Protein AF-A0A969I0K9-F1 (afdb_monomer)

Mean predicted aligned error: 4.38 Å

Solvent-accessible surface area (backbone atoms only — not comparable to full-atom values): 8247 Å² total; per-residue (Å²): 89,75,32,57,31,72,45,76,32,65,67,12,50,50,50,47,51,50,38,39,35,31,60,44,73,71,53,45,66,48,73,14,14,49,47,47,41,52,75,68,71,50,92,84,77,90,69,80,79,77,89,74,78,85,74,89,80,71,79,46,74,46,77,86,78,60,80,55,71,68,57,47,74,70,37,21,67,36,96,93,42,84,37,76,39,50,53,52,68,47,35,45,69,32,78,47,56,95,80,55,98,66,63,33,68,67,72,57,49,38,70,52,33,56,71,77,51,34,47,101,71,33,27,68,54,54,70,78,59,52,56,66,52,64,80,72,89

Sequence (137 aa):
MVAYDADTGVYAARLWWLLRWVGHPRVAVLDGGLRAWCAQGLPVTAQAPATRKPSDFRAAPDDTLWLDTQTVATRASAPDYCLLDARAAERFSGAVEPIDPIAGHVPGARNLPFATSLDSNARFLKPAQLHAHDDYA

Foldseek 3Di:
DEFFDDALCPVSVVVQLVCVQQPNPPYYYDFLGPLVCVVVVHDDDPDDDDDDDDDPDGGDGDPVSDDDPVRCLPPLQPPVDEAEDQDDPCQQCQVDDPDDPDGHHRPNYDYDHVCCQADPSSGGDDPVSVVVVVVPD

Structure (mmCIF, N/CA/C/O backbone):
data_AF-A0A969I0K9-F1
#
_entry.id   AF-A0A969I0K9-F1
#
loop_
_atom_site.group_PDB
_atom_site.id
_atom_site.type_symbol
_atom_site.label_atom_id
_atom_site.label_alt_id
_atom_site.label_comp_id
_atom_site.label_asym_id
_atom_site.label_entity_id
_atom_site.label_seq_id
_atom_site.pdbx_PDB_ins_code
_atom_site.Cartn_x
_atom_site.Cartn_y
_atom_site.Cartn_z
_atom_site.occupancy
_atom_site.B_iso_or_equiv
_atom_site.auth_seq_id
_atom_site.auth_comp_id
_atom_site.auth_asym_id
_atom_site.auth_atom_id
_atom_site.pdbx_PDB_model_num
ATOM 1 N N . MET A 1 1 ? -7.974 -5.746 12.970 1.00 93.25 1 MET A N 1
ATOM 2 C CA . MET A 1 1 ? -7.613 -4.310 12.936 1.00 93.25 1 MET A CA 1
ATOM 3 C C . MET A 1 1 ? -8.189 -3.663 11.683 1.00 93.25 1 MET A C 1
ATOM 5 O O . MET A 1 1 ? -8.373 -4.366 10.699 1.00 93.25 1 MET A O 1
ATOM 9 N N . VAL A 1 2 ? -8.463 -2.358 11.711 1.00 97.38 2 VAL A N 1
ATOM 10 C CA . VAL A 1 2 ? -8.805 -1.573 10.512 1.00 97.38 2 VAL A CA 1
ATOM 11 C C . VAL A 1 2 ? -7.816 -0.413 10.429 1.00 97.38 2 VAL A C 1
ATOM 13 O O . VAL A 1 2 ? -7.702 0.348 11.387 1.00 97.38 2 VAL A O 1
ATOM 16 N N . ALA A 1 3 ? -7.064 -0.333 9.335 1.00 97.81 3 ALA A N 1
ATOM 17 C CA . ALA A 1 3 ? -6.111 0.736 9.060 1.00 97.81 3 ALA A CA 1
ATOM 18 C C . ALA A 1 3 ? -6.763 1.799 8.169 1.00 97.81 3 ALA A C 1
ATOM 20 O O . ALA A 1 3 ? -7.532 1.470 7.269 1.00 97.81 3 ALA A O 1
ATOM 21 N N . TYR A 1 4 ? -6.449 3.067 8.407 1.00 97.56 4 TYR A N 1
ATOM 22 C CA . TYR A 1 4 ? -6.869 4.178 7.561 1.00 97.56 4 TYR A CA 1
ATOM 23 C C . TYR A 1 4 ? -5.811 5.279 7.607 1.00 97.56 4 TYR A C 1
ATOM 25 O O . TYR A 1 4 ? -5.038 5.362 8.563 1.00 97.56 4 TYR A O 1
ATOM 33 N N . ASP A 1 5 ? -5.793 6.120 6.580 1.00 96.31 5 ASP A N 1
ATOM 34 C CA . ASP A 1 5 ? -5.068 7.384 6.573 1.00 96.31 5 ASP A CA 1
ATOM 35 C C . ASP A 1 5 ? -5.999 8.513 6.109 1.00 96.31 5 ASP A C 1
ATOM 37 O O . ASP A 1 5 ? -7.216 8.329 5.994 1.00 96.31 5 ASP A O 1
ATOM 41 N N . ALA A 1 6 ? -5.448 9.714 5.955 1.00 92.94 6 ALA A N 1
ATOM 42 C CA . ALA A 1 6 ? -6.231 10.901 5.653 1.00 92.94 6 ALA A CA 1
ATOM 43 C C . ALA A 1 6 ? -6.641 11.024 4.176 1.00 92.94 6 ALA A C 1
ATOM 45 O O . ALA A 1 6 ? -7.487 11.867 3.884 1.00 92.94 6 ALA A O 1
ATOM 46 N N . ASP A 1 7 ? -6.063 10.232 3.266 1.00 86.31 7 ASP A N 1
ATOM 47 C CA . ASP A 1 7 ? -6.155 10.505 1.831 1.00 86.31 7 ASP A CA 1
ATOM 48 C C . ASP A 1 7 ? -6.204 9.227 0.973 1.00 86.31 7 ASP A C 1
ATOM 50 O O . ASP A 1 7 ? -7.232 8.553 0.938 1.00 86.31 7 ASP A O 1
ATOM 54 N N . THR A 1 8 ? -5.119 8.891 0.270 1.00 86.75 8 THR A N 1
ATOM 55 C CA . THR A 1 8 ? -5.082 7.858 -0.780 1.00 86.75 8 THR A CA 1
ATOM 56 C C . THR A 1 8 ? -5.005 6.419 -0.273 1.00 86.75 8 THR A C 1
ATOM 58 O O . THR A 1 8 ? -5.024 5.488 -1.075 1.00 86.75 8 THR A O 1
ATOM 61 N N . GLY A 1 9 ? -4.877 6.197 1.036 1.00 93.06 9 GLY A N 1
ATOM 62 C CA . GLY A 1 9 ? -4.744 4.856 1.598 1.00 93.06 9 GLY A CA 1
ATOM 63 C C . GLY A 1 9 ? -3.338 4.255 1.493 1.00 93.06 9 GLY A C 1
ATOM 64 O O . GLY A 1 9 ? -3.151 3.116 1.918 1.00 93.06 9 GLY A O 1
ATOM 65 N N . VAL A 1 10 ? -2.336 4.969 0.961 1.00 93.56 10 VAL A N 1
ATOM 66 C CA . VAL A 1 10 ? -0.965 4.445 0.777 1.00 93.56 10 VAL A CA 1
ATOM 67 C C . VAL A 1 10 ? -0.325 4.040 2.107 1.00 93.56 10 VAL A C 1
ATOM 69 O O . VAL A 1 10 ? 0.269 2.963 2.220 1.00 93.56 10 VAL A O 1
ATOM 72 N N . TYR A 1 11 ? -0.475 4.859 3.149 1.00 96.06 11 TYR A N 1
ATOM 73 C CA . TYR A 1 11 ? 0.085 4.544 4.464 1.00 96.06 11 TYR A CA 1
ATOM 74 C C . TYR A 1 11 ? -0.740 3.468 5.169 1.00 96.06 11 TYR A C 1
ATOM 76 O O . TYR A 1 11 ? -0.178 2.579 5.817 1.00 96.06 11 TYR A O 1
ATOM 84 N N . ALA A 1 12 ? -2.063 3.497 4.998 1.00 97.50 12 ALA A N 1
ATOM 85 C CA . ALA A 1 12 ? -2.947 2.459 5.515 1.00 97.50 12 ALA A CA 1
ATOM 86 C C . ALA A 1 12 ? -2.638 1.082 4.901 1.00 97.50 12 ALA A C 1
ATOM 88 O O . ALA A 1 12 ? -2.555 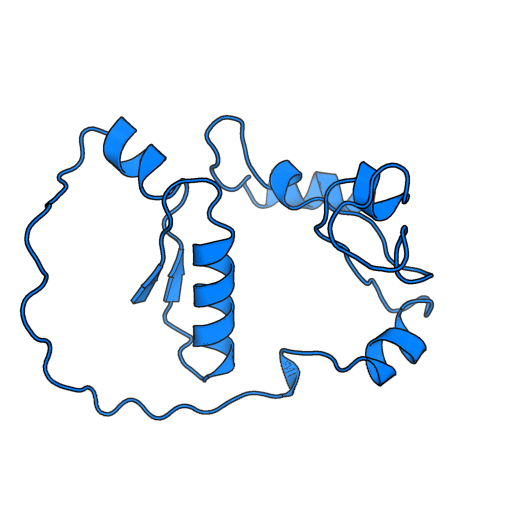0.089 5.628 1.00 97.50 12 ALA A O 1
ATOM 89 N N . ALA A 1 13 ? -2.397 1.025 3.589 1.00 96.88 13 ALA A N 1
ATOM 90 C CA . ALA A 1 13 ? -2.001 -0.177 2.864 1.00 96.88 13 ALA A CA 1
ATOM 91 C C . ALA A 1 13 ? -0.623 -0.681 3.316 1.00 96.88 13 ALA A C 1
ATOM 93 O O . ALA A 1 13 ? -0.447 -1.88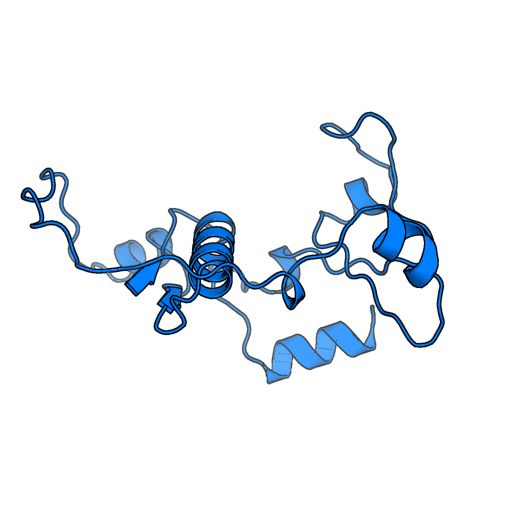3 3.531 1.00 96.88 13 ALA A O 1
ATOM 94 N N . ARG A 1 14 ? 0.342 0.220 3.554 1.00 97.50 14 ARG A N 1
ATOM 95 C CA . ARG A 1 14 ? 1.649 -0.159 4.113 1.00 97.50 14 ARG A CA 1
ATOM 96 C C . ARG A 1 14 ? 1.516 -0.773 5.506 1.00 97.50 14 ARG A C 1
ATOM 98 O O . ARG A 1 14 ? 2.136 -1.802 5.766 1.00 97.50 14 ARG A O 1
ATOM 105 N N . LEU A 1 15 ? 0.699 -0.190 6.387 1.00 98.06 15 LEU A N 1
ATOM 106 C CA . LEU A 1 15 ? 0.427 -0.757 7.712 1.00 98.06 15 LEU A CA 1
ATOM 107 C C . LEU A 1 15 ? -0.297 -2.108 7.615 1.00 98.06 15 LEU A C 1
ATOM 109 O O . LEU A 1 15 ? 0.049 -3.039 8.340 1.00 98.06 15 LEU A O 1
ATOM 113 N N . TRP A 1 16 ? -1.269 -2.234 6.711 1.00 98.19 16 TRP A N 1
ATOM 114 C CA . TRP A 1 16 ? -1.950 -3.497 6.426 1.00 98.19 16 TRP A CA 1
ATOM 115 C C . TRP A 1 16 ? -0.958 -4.588 6.003 1.00 98.19 16 TRP A C 1
ATOM 117 O O . TRP A 1 16 ? -0.990 -5.683 6.566 1.00 98.19 16 TRP A O 1
ATOM 127 N N . TRP A 1 17 ? -0.027 -4.280 5.094 1.00 98.19 17 TRP A N 1
ATOM 128 C CA . TRP A 1 17 ? 1.017 -5.218 4.678 1.00 98.19 17 TRP A CA 1
ATOM 129 C C . TRP A 1 17 ? 1.955 -5.565 5.840 1.00 98.19 17 TRP A C 1
ATOM 131 O O . TRP A 1 17 ? 2.199 -6.742 6.080 1.00 98.19 17 TRP A O 1
ATOM 141 N N . LEU A 1 18 ? 2.413 -4.571 6.615 1.00 98.25 18 LEU A N 1
ATOM 142 C CA . LEU A 1 18 ? 3.307 -4.787 7.762 1.00 98.25 18 LEU A CA 1
ATOM 143 C C . LEU A 1 18 ? 2.674 -5.699 8.813 1.00 98.25 18 LEU A C 1
ATOM 145 O O . LEU A 1 18 ? 3.338 -6.596 9.319 1.00 98.25 18 LEU A O 1
ATOM 149 N N . LEU A 1 19 ? 1.390 -5.499 9.120 1.00 97.88 19 LEU A N 1
ATOM 150 C CA . LEU A 1 19 ? 0.648 -6.339 10.059 1.00 97.88 19 LEU A CA 1
ATOM 151 C C . LEU A 1 19 ? 0.563 -7.784 9.570 1.00 97.88 19 LEU A C 1
ATOM 153 O O . LEU A 1 19 ? 0.784 -8.699 10.357 1.00 97.88 19 LEU A O 1
ATOM 157 N N . ARG A 1 20 ? 0.300 -7.999 8.277 1.00 98.00 20 ARG A N 1
ATOM 158 C CA . ARG A 1 20 ? 0.323 -9.343 7.686 1.00 98.00 20 ARG A CA 1
ATOM 159 C C . ARG A 1 20 ? 1.719 -9.958 7.742 1.00 98.00 20 ARG A C 1
ATOM 161 O O . ARG A 1 20 ? 1.826 -11.114 8.134 1.00 98.00 20 ARG A O 1
ATOM 168 N N . TRP A 1 21 ? 2.750 -9.174 7.427 1.00 98.38 21 TRP A N 1
ATOM 169 C CA . TRP A 1 21 ? 4.148 -9.594 7.489 1.00 98.38 21 TRP A CA 1
ATOM 170 C C . TRP A 1 21 ? 4.549 -10.090 8.875 1.00 98.38 21 TRP A C 1
ATOM 172 O O . TRP A 1 21 ? 5.174 -11.135 8.973 1.00 98.38 21 TRP A O 1
ATOM 182 N N . VAL A 1 22 ? 4.123 -9.413 9.945 1.00 97.88 22 VAL A N 1
ATOM 183 C CA . VAL A 1 22 ? 4.409 -9.836 11.328 1.00 97.88 22 VAL A CA 1
ATOM 184 C C . VAL A 1 22 ? 3.415 -10.864 11.892 1.00 97.88 22 VAL A C 1
ATOM 186 O O . VAL A 1 22 ? 3.364 -11.053 13.109 1.00 97.88 22 VAL A O 1
ATOM 189 N N . GLY A 1 23 ? 2.603 -11.515 11.054 1.00 97.25 23 GLY A N 1
ATOM 190 C CA . GLY A 1 23 ? 1.707 -12.600 11.475 1.00 97.25 23 GLY A CA 1
ATOM 191 C C . GLY A 1 23 ? 0.333 -12.162 12.005 1.00 97.25 23 GLY A C 1
ATOM 192 O O . GLY A 1 23 ? -0.323 -12.913 12.725 1.00 97.25 23 GLY A O 1
ATOM 193 N N . HIS A 1 24 ? -0.147 -10.963 11.659 1.00 97.19 24 HIS A N 1
ATOM 194 C CA . HIS A 1 24 ? -1.485 -10.463 12.006 1.00 97.19 24 HIS A CA 1
ATOM 195 C C . HIS A 1 24 ? -2.415 -10.392 10.773 1.00 97.19 24 HIS A C 1
ATOM 197 O O . HIS A 1 24 ? -2.670 -9.308 10.244 1.00 97.19 24 HIS A O 1
ATOM 203 N N . PRO A 1 25 ? -2.989 -11.518 10.303 1.00 95.81 25 PRO A N 1
ATOM 204 C CA . PRO A 1 25 ? -3.741 -11.556 9.044 1.00 95.81 25 PRO A CA 1
ATOM 205 C C . PRO A 1 25 ? -5.126 -10.895 9.116 1.00 95.81 25 PRO A C 1
ATOM 207 O O . PRO A 1 25 ? -5.689 -10.528 8.087 1.00 95.81 25 PRO A O 1
ATOM 210 N N . ARG A 1 26 ? -5.701 -10.725 10.317 1.00 97.00 26 ARG A N 1
ATOM 211 C CA . ARG A 1 26 ? -7.040 -10.137 10.511 1.00 97.00 26 ARG A CA 1
ATOM 212 C C . ARG A 1 26 ? -6.994 -8.611 10.488 1.00 97.00 26 ARG A C 1
ATOM 214 O O . ARG A 1 26 ? -7.273 -7.944 11.490 1.00 97.00 26 ARG A O 1
ATOM 221 N N . VAL A 1 27 ? -6.645 -8.058 9.335 1.00 97.88 27 VAL A N 1
ATOM 222 C CA . VAL A 1 27 ? -6.550 -6.618 9.099 1.00 97.88 27 VAL A CA 1
ATOM 223 C C . VAL A 1 27 ? -7.242 -6.225 7.795 1.00 97.88 27 VAL A C 1
ATOM 225 O O . VAL A 1 27 ? -7.137 -6.920 6.789 1.00 97.88 27 VAL A O 1
ATOM 228 N N . ALA A 1 28 ? -7.945 -5.096 7.824 1.00 97.94 28 ALA A N 1
ATOM 229 C CA . ALA A 1 28 ? -8.577 -4.47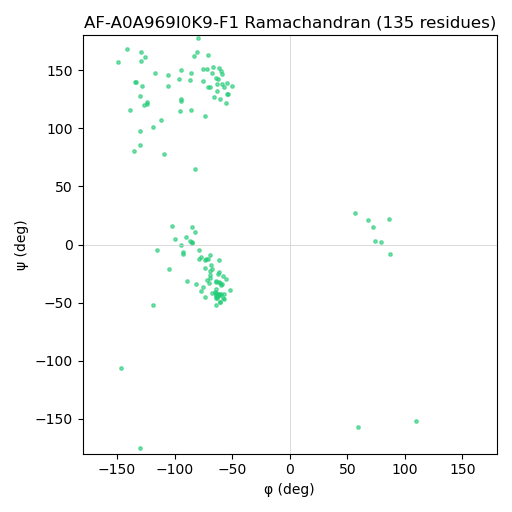3 6.665 1.00 97.94 28 ALA A CA 1
ATOM 230 C C . ALA A 1 28 ? -8.131 -3.010 6.531 1.00 97.94 28 ALA A C 1
ATOM 232 O O . ALA A 1 28 ? -7.651 -2.419 7.501 1.00 97.94 28 ALA A O 1
ATOM 233 N N . VAL A 1 29 ? -8.314 -2.434 5.344 1.00 97.75 29 VAL A N 1
ATOM 234 C CA . VAL A 1 29 ? -8.125 -1.003 5.076 1.00 97.75 29 VAL A CA 1
ATOM 235 C C . VAL A 1 29 ? -9.498 -0.350 4.923 1.00 97.75 29 VAL A C 1
ATOM 237 O O . VAL A 1 29 ? -10.383 -0.923 4.290 1.00 97.75 29 VAL A O 1
ATOM 240 N N . LEU A 1 30 ? -9.688 0.825 5.523 1.00 97.25 30 LEU A N 1
ATOM 241 C CA . LEU A 1 30 ? -10.877 1.644 5.308 1.00 97.25 30 LEU A CA 1
ATOM 242 C C . LEU A 1 30 ? -10.808 2.285 3.917 1.00 97.25 30 LEU A C 1
ATOM 244 O O . LEU A 1 30 ? -9.991 3.175 3.684 1.00 97.25 30 LEU A O 1
ATOM 248 N N . ASP A 1 31 ? -11.674 1.836 3.016 1.00 96.00 31 ASP A N 1
ATOM 249 C CA . ASP A 1 31 ? -11.759 2.343 1.646 1.00 96.00 31 ASP A CA 1
ATOM 250 C C . ASP A 1 31 ? -12.096 3.848 1.604 1.00 96.00 31 ASP A C 1
ATOM 252 O O . ASP A 1 31 ? -13.076 4.297 2.205 1.00 96.00 31 ASP A O 1
ATOM 256 N N . GLY A 1 32 ? -11.253 4.631 0.921 1.00 94.94 32 GLY A N 1
ATOM 257 C CA . GLY A 1 32 ? -11.326 6.097 0.859 1.00 94.94 32 GLY A CA 1
ATOM 258 C C . GLY A 1 32 ? -10.881 6.848 2.126 1.00 94.94 32 GLY A C 1
ATOM 259 O O . GLY A 1 32 ? -10.998 8.077 2.184 1.00 94.94 32 GLY A O 1
ATOM 260 N N . GLY A 1 33 ? -10.402 6.133 3.150 1.00 95.81 33 GLY A N 1
ATOM 261 C CA . GLY A 1 33 ? -9.795 6.714 4.347 1.00 95.81 33 GLY A CA 1
ATOM 262 C C . GLY A 1 33 ? -10.702 7.658 5.149 1.00 95.81 33 GLY A C 1
ATOM 263 O O . GLY A 1 33 ? -11.935 7.611 5.090 1.00 95.81 33 GLY A O 1
ATOM 264 N N . LEU A 1 34 ? -10.073 8.541 5.932 1.00 96.25 34 LEU A N 1
ATOM 265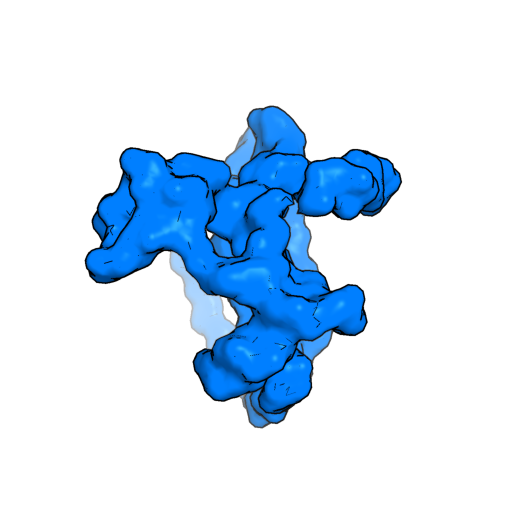 C CA . LEU A 1 34 ? -10.776 9.535 6.750 1.00 96.25 34 LEU A CA 1
ATOM 266 C C . LEU A 1 34 ? -11.556 10.536 5.887 1.00 96.25 34 LEU A C 1
ATOM 268 O O . LEU A 1 34 ? -12.625 10.990 6.290 1.00 96.25 34 LEU A O 1
ATOM 272 N N . ARG A 1 35 ? -11.061 10.859 4.685 1.00 94.25 35 ARG A N 1
ATOM 273 C CA . ARG A 1 35 ? -11.737 11.777 3.763 1.00 94.25 35 ARG A CA 1
ATOM 274 C C . ARG A 1 35 ? -13.119 11.259 3.370 1.00 94.25 35 ARG A C 1
ATOM 276 O O . ARG A 1 35 ? -14.102 11.989 3.503 1.00 94.25 35 ARG A O 1
ATOM 283 N N . ALA A 1 36 ? -13.219 9.998 2.948 1.00 95.00 36 ALA A N 1
ATOM 284 C CA . ALA A 1 36 ? -14.497 9.383 2.594 1.00 95.00 36 ALA A CA 1
ATOM 285 C C . ALA A 1 36 ? -15.410 9.153 3.810 1.00 95.00 36 ALA A C 1
ATOM 287 O O . ALA A 1 36 ? -16.634 9.174 3.665 1.00 95.00 36 ALA A O 1
ATOM 288 N N . TRP A 1 37 ? -14.834 8.945 4.998 1.00 96.12 37 TRP A N 1
ATOM 289 C CA . TRP A 1 37 ? -15.575 8.861 6.259 1.00 96.12 37 TRP A CA 1
ATOM 290 C C . TRP A 1 37 ? -16.262 10.191 6.594 1.00 96.12 37 TRP A C 1
ATOM 292 O O . TRP A 1 37 ? -17.477 10.240 6.785 1.00 96.12 37 TRP A O 1
ATOM 302 N N . CYS A 1 38 ? -15.502 11.289 6.577 1.00 95.50 38 CYS A N 1
ATOM 303 C CA . CYS A 1 38 ? -16.014 12.634 6.832 1.00 95.50 38 CYS A CA 1
ATOM 304 C C . CYS A 1 38 ? -17.024 13.084 5.768 1.00 95.50 38 CYS A C 1
ATOM 306 O O . CYS A 1 38 ? -18.034 13.691 6.112 1.00 95.50 38 CYS A O 1
ATOM 308 N N . ALA A 1 39 ? -16.802 12.751 4.491 1.00 94.69 39 ALA A N 1
ATOM 309 C CA . ALA A 1 39 ? -17.732 13.075 3.404 1.00 94.69 39 ALA A CA 1
ATOM 310 C C . ALA A 1 39 ? -19.120 12.425 3.574 1.00 94.69 39 ALA A C 1
ATOM 312 O O . ALA A 1 39 ? -20.107 12.933 3.052 1.00 94.69 39 ALA A O 1
ATOM 313 N N . GLN A 1 40 ? -19.206 11.324 4.325 1.00 96.25 40 GLN A N 1
ATOM 314 C CA . GLN A 1 40 ? -20.466 10.666 4.683 1.00 96.25 40 GLN A CA 1
ATOM 315 C C . GLN A 1 40 ? -21.112 11.244 5.955 1.00 96.25 40 GLN A C 1
ATOM 317 O O . GLN A 1 40 ? -22.133 10.731 6.405 1.00 96.25 40 GLN A O 1
ATOM 322 N N . GLY A 1 41 ? -20.528 12.283 6.563 1.00 97.62 41 GLY A N 1
ATOM 323 C CA . GLY A 1 41 ? -21.022 12.869 7.812 1.00 97.62 41 GLY A CA 1
ATOM 324 C C . GLY A 1 41 ? -20.871 11.944 9.023 1.00 97.62 41 GLY A C 1
ATOM 325 O O . GLY A 1 41 ? -21.594 12.099 10.007 1.00 97.62 41 GLY A O 1
ATOM 326 N N . LEU A 1 42 ? -19.966 10.961 8.954 1.00 97.94 42 LEU A N 1
ATOM 327 C CA . LEU A 1 42 ? -19.766 10.006 10.038 1.00 97.94 42 LEU A CA 1
ATOM 328 C C . LEU A 1 42 ? -18.998 10.642 11.213 1.00 97.94 42 LEU A C 1
ATOM 330 O O . LEU A 1 42 ? -18.171 11.534 11.003 1.00 97.94 42 LEU A O 1
ATOM 334 N N . PRO A 1 43 ? -19.227 10.181 12.458 1.00 97.88 43 PRO A N 1
ATOM 335 C CA . PRO A 1 43 ? -18.639 10.803 13.640 1.00 97.88 43 PRO A CA 1
ATOM 336 C C . PRO A 1 43 ? -17.109 10.749 13.656 1.00 97.88 43 PRO A C 1
ATOM 338 O O . PRO A 1 43 ? -16.506 9.732 13.309 1.00 97.88 43 PRO A O 1
ATOM 341 N N . VAL A 1 44 ? -16.489 11.819 14.150 1.00 97.31 44 VAL A N 1
ATOM 342 C CA . VAL A 1 44 ? -15.052 11.905 14.443 1.00 97.31 44 VAL A CA 1
ATOM 343 C C . VAL A 1 44 ? -14.847 12.422 15.863 1.00 97.31 44 VAL A C 1
ATOM 345 O O . VAL A 1 44 ? -15.728 13.065 16.432 1.00 97.31 44 VAL A O 1
ATOM 348 N N . THR A 1 45 ? -13.685 12.148 16.451 1.00 96.69 45 THR A N 1
ATOM 349 C CA . THR A 1 45 ? -13.326 12.659 17.777 1.00 96.69 45 THR A CA 1
ATOM 350 C C . THR A 1 45 ? -11.903 13.198 17.780 1.00 96.69 45 THR A C 1
ATOM 352 O O . THR A 1 45 ? -11.009 12.609 17.177 1.00 96.69 45 THR A O 1
ATOM 355 N N . ALA A 1 46 ? -11.704 14.320 18.473 1.00 95.94 46 ALA A N 1
ATOM 356 C CA . ALA A 1 46 ? -10.387 14.867 18.796 1.00 95.94 46 ALA A CA 1
ATOM 357 C C . ALA A 1 46 ? -9.899 14.418 20.187 1.00 95.94 46 ALA A C 1
ATOM 359 O O . ALA A 1 46 ? -8.821 14.812 20.629 1.00 95.94 46 ALA A O 1
ATOM 360 N N . GLN A 1 47 ? -10.698 13.622 20.906 1.00 96.88 47 GLN A N 1
ATOM 361 C CA . GLN A 1 47 ? -10.320 13.109 22.217 1.00 96.88 47 GLN A CA 1
ATOM 362 C C . GLN A 1 47 ? -9.214 12.066 22.069 1.00 96.88 47 GLN A C 1
ATOM 364 O O . GLN A 1 47 ? -9.292 11.170 21.225 1.00 96.88 47 GLN A O 1
ATOM 369 N N . ALA A 1 48 ? -8.201 12.158 22.930 1.00 94.44 48 ALA A N 1
ATOM 370 C CA . ALA A 1 48 ? -7.167 11.140 23.007 1.00 94.44 48 ALA A CA 1
ATOM 371 C C . ALA A 1 48 ? -7.796 9.771 23.336 1.00 94.44 48 ALA A C 1
ATOM 373 O O . ALA A 1 48 ? -8.691 9.694 24.187 1.00 94.44 48 ALA A O 1
ATOM 374 N N . PRO A 1 49 ? -7.349 8.681 22.689 1.00 92.56 49 PRO A N 1
ATOM 375 C CA . PRO A 1 49 ? -7.853 7.354 23.001 1.00 92.56 49 PRO A CA 1
ATOM 376 C C . PRO A 1 49 ? -7.486 6.973 24.438 1.00 92.56 49 PRO A C 1
ATOM 378 O O . PRO A 1 49 ? -6.385 7.257 24.909 1.00 92.56 49 PRO A O 1
ATOM 381 N N . ALA A 1 50 ? -8.395 6.276 25.120 1.00 93.06 50 ALA A N 1
ATOM 382 C CA . ALA A 1 50 ? -8.096 5.695 26.422 1.00 93.06 50 ALA A CA 1
ATOM 383 C C . ALA A 1 50 ? -6.919 4.710 26.324 1.00 93.06 50 ALA A C 1
ATOM 385 O O . ALA A 1 50 ? -6.772 3.990 25.328 1.00 93.06 50 ALA A O 1
ATOM 386 N N . THR A 1 51 ? -6.111 4.641 27.384 1.00 94.06 51 THR A N 1
ATOM 387 C CA . THR A 1 51 ? -5.015 3.675 27.497 1.00 94.06 51 THR A CA 1
ATOM 388 C C . THR A 1 51 ? -5.549 2.258 27.303 1.00 94.06 51 THR A C 1
ATOM 390 O O . THR A 1 51 ? -6.431 1.801 28.032 1.00 94.06 51 THR A O 1
ATOM 393 N N . ARG A 1 52 ? -5.011 1.543 26.312 1.00 92.38 52 ARG A N 1
ATOM 394 C CA . ARG A 1 52 ? -5.372 0.146 26.054 1.00 92.38 52 ARG A CA 1
ATOM 395 C C . ARG A 1 52 ? -4.510 -0.773 26.909 1.00 92.38 52 ARG A C 1
ATOM 397 O O . ARG A 1 52 ? -3.314 -0.536 27.065 1.00 92.38 52 ARG A O 1
ATOM 404 N N . LYS A 1 53 ? -5.106 -1.850 27.427 1.00 94.50 53 LYS A N 1
ATOM 405 C CA . LYS A 1 53 ? -4.326 -2.935 28.033 1.00 94.50 53 LYS A CA 1
ATOM 406 C C . LYS A 1 53 ? -3.446 -3.576 26.951 1.00 94.50 53 LYS A C 1
ATOM 408 O O . LYS A 1 53 ? -3.944 -3.769 25.837 1.00 94.50 53 LYS A O 1
ATOM 413 N N . PRO A 1 54 ? -2.179 -3.907 27.250 1.00 93.81 54 PRO A N 1
ATOM 414 C CA . PRO A 1 54 ? -1.342 -4.657 26.325 1.00 93.81 54 PRO A CA 1
ATOM 415 C C . PRO A 1 54 ? -2.027 -5.957 25.897 1.00 93.81 54 PRO A C 1
ATOM 417 O O . PRO A 1 54 ? -2.639 -6.641 26.718 1.00 93.81 54 PRO A O 1
ATOM 420 N N . SER A 1 55 ? -1.924 -6.290 24.613 1.00 92.06 55 SER A N 1
ATOM 421 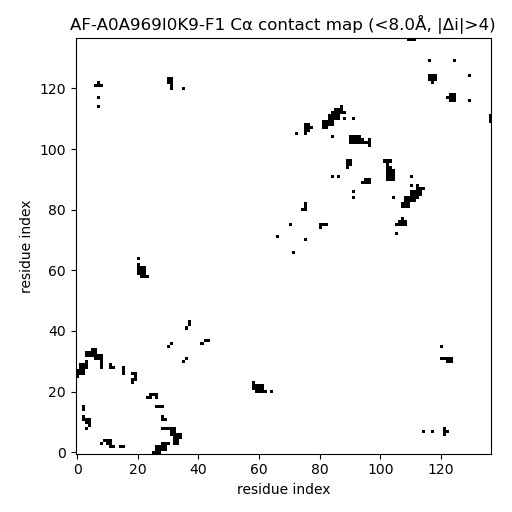C CA . SER A 1 55 ? -2.324 -7.602 24.102 1.00 92.06 55 SER A CA 1
ATOM 422 C C . SER A 1 55 ? -1.208 -8.626 24.300 1.00 92.06 55 SER A C 1
ATOM 424 O O . SER A 1 55 ? -0.037 -8.268 24.398 1.00 92.06 55 SER A O 1
ATOM 426 N N . ASP A 1 56 ? -1.551 -9.904 24.223 1.00 95.31 56 ASP A N 1
ATOM 427 C CA . ASP A 1 56 ? -0.620 -11.034 24.181 1.00 95.31 56 ASP A CA 1
ATOM 428 C C . ASP A 1 56 ? -0.041 -11.314 22.780 1.00 95.31 56 ASP A C 1
ATOM 430 O O . ASP A 1 56 ? 0.623 -12.329 22.583 1.00 95.31 56 ASP A O 1
ATOM 434 N N . PHE A 1 57 ? -0.239 -10.408 21.816 1.00 95.69 57 PHE A N 1
ATOM 435 C CA . PHE A 1 57 ? 0.293 -10.534 20.461 1.00 95.69 57 PHE A CA 1
ATOM 436 C C . PHE A 1 57 ? 1.798 -10.854 20.462 1.00 95.69 57 PHE A C 1
ATOM 438 O O . PHE A 1 57 ? 2.588 -10.275 21.217 1.00 95.69 57 PHE A O 1
ATOM 445 N N . ARG A 1 58 ? 2.191 -11.795 19.603 1.00 96.94 58 ARG A N 1
ATOM 446 C CA . ARG A 1 58 ? 3.581 -12.151 19.317 1.00 96.94 58 ARG A CA 1
ATOM 447 C C . ARG A 1 58 ? 3.788 -12.013 17.819 1.00 96.94 58 ARG A C 1
ATOM 449 O O . ARG A 1 58 ? 3.059 -12.629 17.048 1.00 96.94 58 ARG A O 1
ATOM 456 N N . ALA A 1 59 ? 4.749 -11.182 17.434 1.00 96.81 59 ALA A N 1
ATOM 457 C CA . ALA A 1 59 ? 5.116 -11.019 16.038 1.00 96.81 59 ALA A CA 1
ATOM 458 C C . ALA A 1 59 ? 5.790 -12.297 15.525 1.00 96.81 59 ALA A C 1
ATOM 460 O O . ALA A 1 59 ? 6.666 -12.846 16.194 1.00 96.81 59 ALA A O 1
ATOM 461 N N . ALA A 1 60 ? 5.397 -12.727 14.333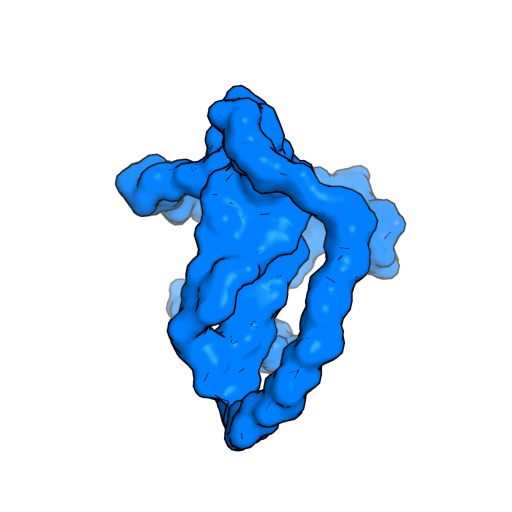 1.00 97.38 60 ALA A N 1
ATOM 462 C CA . ALA A 1 60 ? 6.026 -13.807 13.588 1.00 97.38 60 ALA A CA 1
ATOM 463 C C . ALA A 1 60 ? 6.288 -13.311 12.157 1.00 97.38 60 ALA A C 1
ATOM 465 O O . ALA A 1 60 ? 5.412 -13.462 11.306 1.00 97.38 60 ALA A O 1
ATOM 466 N N . PRO A 1 61 ? 7.427 -12.631 11.917 1.00 97.62 61 PRO A N 1
ATOM 467 C CA . PRO A 1 61 ? 7.811 -12.170 10.587 1.00 97.62 61 PRO A CA 1
ATOM 468 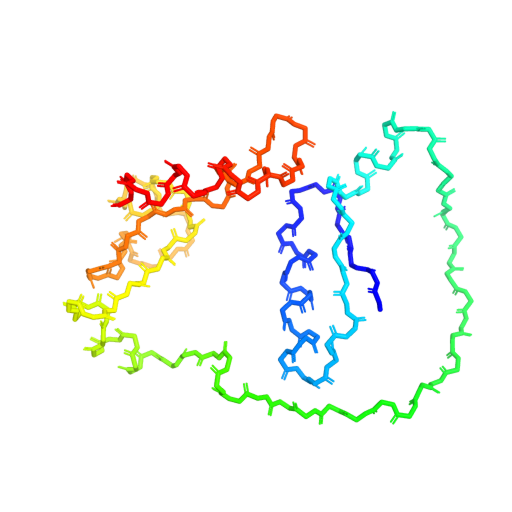C C . PRO A 1 61 ? 7.900 -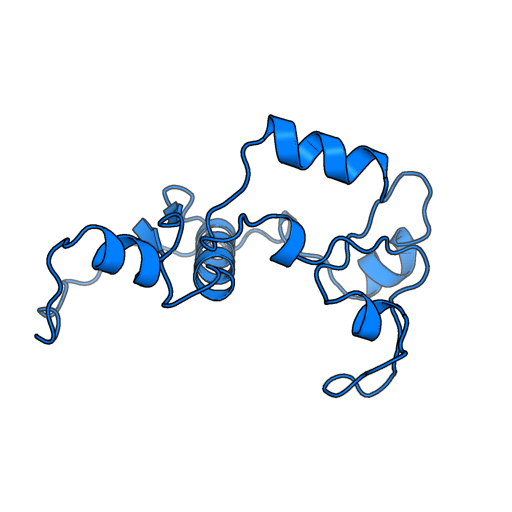13.323 9.584 1.00 97.62 61 PRO A C 1
ATOM 470 O O . PRO A 1 61 ? 8.467 -14.368 9.898 1.00 97.62 61 PRO A O 1
ATOM 473 N N . ASP A 1 62 ? 7.360 -13.111 8.388 1.00 97.62 62 ASP A N 1
ATOM 474 C CA . ASP A 1 62 ? 7.419 -14.058 7.274 1.00 97.62 62 ASP A CA 1
ATOM 475 C C . ASP A 1 62 ? 8.298 -13.500 6.144 1.00 97.62 62 ASP A C 1
ATOM 477 O O . ASP A 1 62 ? 7.914 -12.570 5.427 1.00 97.62 62 ASP A O 1
ATOM 481 N N . ASP A 1 63 ? 9.494 -14.072 5.988 1.00 96.44 63 ASP A N 1
ATOM 482 C CA . ASP A 1 63 ? 10.480 -13.636 4.995 1.00 96.44 63 ASP A CA 1
ATOM 483 C C . ASP A 1 63 ? 10.060 -13.929 3.548 1.00 96.44 63 ASP A C 1
ATOM 485 O O . ASP A 1 63 ? 10.670 -13.411 2.619 1.00 96.44 63 ASP A O 1
ATOM 489 N N . THR A 1 64 ? 8.977 -14.681 3.328 1.00 96.19 64 THR A N 1
ATOM 490 C CA . THR A 1 64 ? 8.434 -14.908 1.980 1.00 96.19 64 THR A CA 1
ATOM 491 C C . THR A 1 64 ? 7.642 -13.717 1.432 1.00 96.19 64 THR A C 1
ATOM 493 O O . THR A 1 64 ? 7.308 -13.690 0.248 1.00 96.19 64 THR A O 1
ATOM 496 N N . LEU A 1 65 ? 7.331 -12.719 2.270 1.00 96.38 65 LEU A N 1
ATOM 497 C CA . LEU A 1 65 ? 6.504 -11.568 1.891 1.00 96.38 65 LEU A CA 1
ATOM 498 C C . LEU A 1 65 ? 7.296 -10.357 1.390 1.00 96.38 65 LEU A C 1
ATOM 500 O O . LEU A 1 65 ? 6.680 -9.399 0.917 1.00 96.38 65 LEU A O 1
ATOM 504 N N . TRP A 1 66 ? 8.627 -10.374 1.484 1.00 95.69 66 TRP A N 1
ATOM 505 C CA . TRP A 1 66 ? 9.504 -9.315 0.985 1.00 95.69 66 TRP A CA 1
ATOM 506 C C . TRP A 1 66 ? 10.615 -9.899 0.107 1.00 95.69 66 TRP A C 1
ATOM 508 O O . TRP A 1 66 ? 10.825 -11.106 0.059 1.00 95.69 66 TRP A O 1
ATOM 518 N N . LEU A 1 67 ? 11.298 -9.030 -0.634 1.00 95.06 67 LEU A N 1
ATOM 519 C CA . LEU A 1 67 ? 12.375 -9.411 -1.541 1.00 95.06 67 LEU A CA 1
ATOM 520 C C . LEU A 1 67 ? 13.597 -8.562 -1.236 1.00 95.06 67 LEU A C 1
ATOM 522 O O . LEU A 1 67 ? 13.478 -7.345 -1.066 1.00 95.06 67 LEU A O 1
ATOM 526 N N . ASP A 1 68 ? 14.764 -9.192 -1.200 1.00 96.25 68 ASP A N 1
ATOM 527 C CA . ASP A 1 68 ? 16.024 -8.472 -1.110 1.00 96.25 68 ASP A CA 1
ATOM 528 C C . ASP A 1 68 ? 16.475 -7.933 -2.475 1.00 96.25 68 ASP A C 1
ATOM 530 O O . ASP A 1 68 ? 15.978 -8.302 -3.546 1.00 96.25 68 ASP A O 1
ATOM 534 N N . THR A 1 69 ? 17.451 -7.027 -2.431 1.00 95.69 69 THR A N 1
ATOM 535 C CA . THR A 1 69 ? 18.012 -6.396 -3.629 1.00 95.69 69 THR A CA 1
ATOM 536 C C . THR A 1 69 ? 18.611 -7.422 -4.588 1.00 95.69 69 THR A C 1
ATOM 538 O O . THR A 1 69 ? 18.507 -7.250 -5.799 1.00 95.69 69 THR A O 1
ATOM 541 N N . GLN A 1 70 ? 19.215 -8.498 -4.075 1.00 96.00 70 GLN A N 1
ATOM 542 C CA . GLN A 1 70 ? 19.842 -9.532 -4.901 1.00 96.00 70 GLN A CA 1
ATOM 543 C C . GLN A 1 70 ? 18.796 -10.321 -5.701 1.00 96.00 70 GLN A C 1
ATOM 545 O O . GLN A 1 70 ? 18.980 -10.579 -6.892 1.00 96.00 70 GLN A O 1
ATOM 550 N N . THR A 1 71 ? 17.674 -10.666 -5.073 1.00 94.88 71 THR A N 1
ATOM 551 C CA . THR A 1 71 ? 16.544 -11.339 -5.717 1.00 94.88 71 THR A CA 1
ATOM 552 C C . THR A 1 71 ? 15.950 -10.452 -6.801 1.00 94.88 71 THR A C 1
ATOM 554 O O . THR A 1 71 ? 15.745 -10.905 -7.926 1.00 94.88 71 THR A O 1
ATOM 557 N N . VAL A 1 72 ? 15.743 -9.165 -6.507 1.00 96.19 72 VAL A N 1
ATOM 558 C CA . VAL A 1 72 ? 15.271 -8.193 -7.502 1.00 96.19 72 VAL A CA 1
ATOM 559 C C . VAL A 1 72 ? 16.254 -8.081 -8.671 1.00 96.19 72 VAL A C 1
ATOM 561 O O . VAL A 1 72 ? 15.847 -8.225 -9.820 1.00 96.19 72 VAL A O 1
ATOM 564 N N . ALA A 1 73 ? 17.549 -7.904 -8.403 1.00 93.75 73 ALA A N 1
ATOM 565 C CA . ALA A 1 73 ? 18.574 -7.737 -9.435 1.00 93.75 73 ALA A CA 1
ATOM 566 C C . ALA A 1 73 ? 18.703 -8.951 -10.371 1.00 93.75 73 ALA A C 1
ATOM 568 O O . ALA A 1 73 ? 19.029 -8.796 -11.544 1.00 93.75 73 ALA A O 1
ATOM 569 N N . THR A 1 74 ? 18.452 -10.158 -9.860 1.00 94.00 74 THR A N 1
ATOM 570 C CA . THR A 1 74 ? 18.576 -11.404 -10.632 1.00 94.00 74 THR A CA 1
ATOM 571 C C . THR A 1 74 ? 17.298 -11.798 -11.361 1.00 94.00 74 THR A C 1
ATOM 573 O O . THR A 1 74 ? 17.381 -12.407 -12.426 1.00 94.00 74 THR A O 1
ATOM 576 N N . ARG A 1 75 ? 16.119 -11.467 -10.816 1.00 95.00 75 ARG A N 1
ATOM 577 C CA . ARG A 1 75 ? 14.833 -11.926 -11.361 1.00 95.00 75 ARG A CA 1
ATOM 578 C C . ARG A 1 75 ? 14.046 -10.868 -12.117 1.00 95.00 75 ARG A C 1
ATOM 580 O O . ARG A 1 75 ? 13.213 -11.254 -12.921 1.00 95.00 75 ARG A O 1
ATOM 587 N N . ALA A 1 76 ? 14.286 -9.570 -11.916 1.00 93.56 76 ALA A N 1
ATOM 588 C CA . ALA A 1 76 ? 13.430 -8.519 -12.482 1.00 93.56 76 ALA A CA 1
ATOM 589 C C . ALA A 1 76 ? 13.298 -8.556 -14.016 1.00 93.56 76 ALA A C 1
ATOM 591 O O . ALA A 1 76 ? 12.280 -8.125 -14.539 1.00 93.56 76 ALA A O 1
ATOM 592 N N . SER A 1 77 ? 14.300 -9.081 -14.729 1.00 92.88 77 SER A N 1
ATOM 593 C CA . SER A 1 77 ? 14.272 -9.245 -16.192 1.00 92.88 77 SER A CA 1
ATOM 594 C C . SER A 1 77 ? 13.932 -10.670 -16.658 1.00 92.88 77 SER A C 1
ATOM 596 O O . SER A 1 77 ? 14.011 -10.957 -17.852 1.00 92.88 77 SER A O 1
ATOM 598 N N . ALA A 1 78 ? 13.608 -11.587 -15.741 1.00 94.38 78 ALA A N 1
ATOM 599 C CA . ALA A 1 78 ? 13.253 -12.958 -16.085 1.00 94.38 78 ALA A CA 1
ATOM 600 C C . ALA A 1 78 ? 11.822 -13.022 -16.661 1.00 94.38 78 ALA A C 1
ATOM 602 O O . ALA A 1 78 ? 10.930 -12.343 -16.156 1.00 94.38 78 ALA A O 1
ATOM 603 N N . PRO A 1 79 ? 11.566 -13.842 -17.697 1.00 91.12 79 PRO A N 1
ATOM 604 C CA . PRO A 1 79 ? 10.271 -13.874 -18.385 1.00 91.12 79 PRO A CA 1
ATOM 605 C C . PRO A 1 79 ? 9.122 -14.424 -17.524 1.00 91.12 79 PRO A C 1
ATOM 607 O O . PRO A 1 79 ? 7.959 -14.168 -17.818 1.00 91.12 79 PRO A O 1
ATOM 610 N N . ASP A 1 80 ? 9.432 -15.185 -16.473 1.00 92.50 80 ASP A N 1
ATOM 611 C CA . ASP A 1 80 ? 8.479 -15.726 -15.498 1.00 92.50 80 ASP A CA 1
ATOM 612 C C . ASP A 1 80 ? 8.241 -14.782 -14.307 1.00 92.50 80 ASP A C 1
ATOM 614 O O . ASP A 1 80 ? 7.587 -15.160 -13.333 1.00 92.50 80 ASP A O 1
ATOM 618 N N . TYR A 1 81 ? 8.792 -13.568 -14.356 1.00 92.50 81 TYR A N 1
ATOM 619 C CA . TYR A 1 81 ? 8.808 -12.648 -13.234 1.00 92.50 81 TYR A CA 1
ATOM 620 C C . TYR A 1 81 ? 8.307 -11.262 -13.640 1.00 92.50 81 TYR A C 1
ATOM 622 O O . TYR A 1 81 ? 8.797 -10.654 -14.585 1.00 92.50 81 TYR A O 1
ATOM 630 N N . CYS A 1 82 ? 7.335 -10.736 -12.895 1.00 93.06 82 CYS A N 1
ATOM 631 C CA . CYS A 1 82 ? 6.766 -9.414 -13.140 1.00 93.06 82 CYS A CA 1
ATOM 632 C C . CYS A 1 82 ? 7.004 -8.520 -11.923 1.00 93.06 82 CYS A C 1
ATOM 634 O O . CYS A 1 82 ? 6.300 -8.622 -10.917 1.00 93.06 82 CYS A O 1
ATOM 636 N N . LEU A 1 83 ? 8.001 -7.637 -12.010 1.00 95.44 83 LEU A N 1
ATOM 637 C CA . LEU A 1 83 ? 8.224 -6.601 -11.007 1.00 95.44 83 LEU A CA 1
ATOM 638 C C . LEU A 1 83 ? 7.369 -5.377 -11.343 1.00 95.44 83 LEU A C 1
ATOM 640 O O . LEU A 1 83 ? 7.593 -4.735 -12.366 1.00 95.44 83 LEU A O 1
ATOM 644 N N . LEU A 1 84 ? 6.410 -5.051 -10.477 1.00 94.81 84 LEU A N 1
ATOM 645 C CA . LEU A 1 84 ? 5.577 -3.859 -10.621 1.00 94.81 84 LEU A CA 1
ATOM 646 C C . LEU A 1 84 ? 6.154 -2.697 -9.813 1.00 94.81 84 LEU A C 1
ATOM 648 O O . LEU A 1 84 ? 6.316 -2.787 -8.595 1.00 94.81 84 LEU A O 1
ATOM 652 N N . ASP A 1 85 ? 6.425 -1.591 -10.496 1.00 95.62 85 ASP A N 1
ATOM 653 C CA . ASP A 1 85 ? 6.791 -0.322 -9.884 1.00 95.62 85 ASP A CA 1
ATOM 654 C C . ASP A 1 85 ? 5.543 0.555 -9.725 1.00 95.62 85 ASP A C 1
ATOM 656 O O . ASP A 1 85 ? 4.937 0.981 -10.712 1.00 95.62 85 ASP A O 1
ATOM 660 N N . ALA A 1 86 ? 5.175 0.825 -8.471 1.00 95.44 86 ALA A N 1
ATOM 661 C CA . ALA A 1 86 ? 3.981 1.584 -8.112 1.00 95.44 86 ALA A CA 1
ATOM 662 C C . ALA A 1 86 ? 4.175 3.112 -8.107 1.00 95.44 86 ALA A C 1
ATOM 664 O O . ALA A 1 86 ? 3.254 3.849 -7.736 1.00 95.44 86 ALA A O 1
ATOM 665 N N . ARG A 1 87 ? 5.366 3.607 -8.468 1.00 95.69 87 ARG A N 1
ATOM 666 C CA . ARG A 1 87 ? 5.658 5.045 -8.547 1.00 95.69 87 ARG A CA 1
ATOM 667 C C . ARG A 1 87 ? 4.941 5.690 -9.736 1.00 95.69 87 ARG A C 1
ATOM 669 O O . ARG A 1 87 ? 4.494 5.018 -10.663 1.00 95.69 87 ARG A O 1
ATOM 676 N N . ALA A 1 88 ? 4.844 7.018 -9.695 1.00 95.19 88 ALA A N 1
ATOM 677 C CA . ALA A 1 88 ? 4.326 7.811 -10.805 1.00 95.19 88 ALA A CA 1
ATOM 678 C C . ALA A 1 88 ? 5.165 7.603 -12.079 1.00 95.19 88 ALA A C 1
ATOM 680 O O . ALA A 1 88 ? 6.375 7.360 -12.001 1.00 95.19 88 ALA A O 1
ATOM 681 N N . ALA A 1 89 ? 4.520 7.705 -13.241 1.00 96.25 89 ALA A N 1
ATOM 682 C CA . ALA A 1 89 ? 5.128 7.365 -14.524 1.00 96.25 89 ALA A CA 1
ATOM 683 C C . ALA A 1 89 ? 6.363 8.220 -14.845 1.00 96.25 89 ALA A C 1
ATOM 685 O O . ALA A 1 89 ? 7.322 7.720 -15.428 1.00 96.25 89 ALA A O 1
ATOM 686 N N . GLU A 1 90 ? 6.388 9.483 -14.411 1.00 96.25 90 GLU A N 1
ATOM 687 C CA . GLU A 1 90 ? 7.503 10.402 -14.674 1.00 96.25 90 GLU A CA 1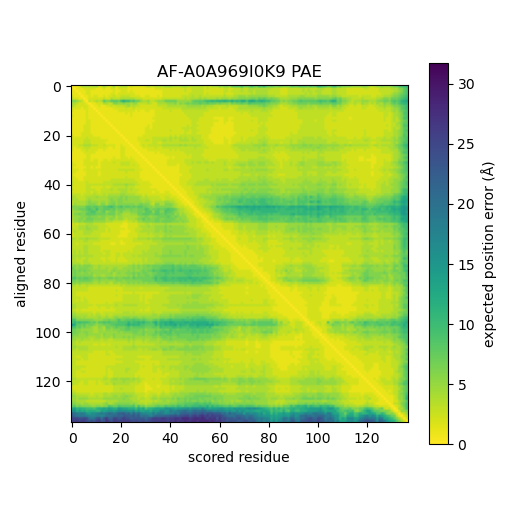
ATOM 688 C C . GLU A 1 90 ? 8.749 10.036 -13.855 1.00 96.25 90 GLU A C 1
ATOM 690 O O . GLU A 1 90 ? 9.876 10.241 -14.314 1.00 96.25 90 GLU A O 1
ATOM 695 N N . ARG A 1 91 ? 8.549 9.459 -12.661 1.00 96.88 91 ARG A N 1
ATOM 696 C CA . ARG A 1 91 ? 9.630 8.898 -11.837 1.00 96.88 91 ARG A CA 1
ATOM 697 C C . ARG A 1 91 ? 10.138 7.590 -12.419 1.00 96.88 91 ARG A C 1
ATOM 699 O O . ARG A 1 91 ? 11.343 7.403 -12.557 1.00 96.88 91 ARG A O 1
ATOM 706 N N . PHE A 1 92 ? 9.219 6.715 -12.829 1.00 96.94 92 PHE A N 1
ATOM 707 C CA . PHE A 1 92 ? 9.565 5.458 -13.486 1.00 96.94 92 PHE A CA 1
ATOM 708 C C . PHE A 1 92 ? 10.383 5.691 -14.763 1.00 96.94 92 PHE A C 1
ATOM 710 O O . PHE A 1 92 ? 11.422 5.063 -14.955 1.00 96.94 92 PHE A O 1
ATOM 717 N N . SER A 1 93 ? 9.977 6.632 -15.620 1.00 96.38 93 SER A N 1
ATOM 718 C CA . SER A 1 93 ? 10.718 6.964 -16.842 1.00 96.38 93 SER A CA 1
ATOM 719 C C . SER A 1 93 ? 12.018 7.733 -16.578 1.00 96.38 93 SER A C 1
ATOM 721 O O . SER A 1 93 ? 12.814 7.911 -17.497 1.00 96.38 93 SER A O 1
ATOM 723 N N . GLY A 1 94 ? 12.219 8.231 -15.355 1.00 96.25 94 GLY A N 1
ATOM 724 C CA . GLY A 1 94 ? 13.338 9.094 -14.988 1.00 96.25 94 GLY A CA 1
ATOM 725 C C . GLY A 1 94 ? 13.247 10.516 -15.547 1.00 96.25 94 GLY A C 1
ATOM 726 O O . GLY A 1 94 ? 14.244 11.232 -15.544 1.00 96.25 94 GLY A O 1
ATOM 727 N N . ALA A 1 95 ? 12.074 10.940 -16.027 1.00 96.50 95 ALA A N 1
ATOM 728 C CA . ALA A 1 95 ? 11.862 12.303 -16.514 1.00 96.50 95 ALA A CA 1
ATOM 729 C C . ALA A 1 95 ? 11.867 13.324 -15.366 1.00 96.50 95 ALA A C 1
ATOM 731 O O . ALA A 1 95 ? 12.314 14.457 -15.541 1.00 96.50 95 ALA A O 1
ATOM 732 N N . VAL A 1 96 ? 11.386 12.916 -14.188 1.00 94.88 96 VAL A N 1
ATOM 733 C CA . VAL A 1 96 ? 11.396 13.711 -12.958 1.00 94.88 96 VAL A CA 1
ATOM 734 C C . VAL A 1 96 ? 11.781 12.792 -11.808 1.00 94.88 96 VAL A C 1
ATOM 736 O O . VAL A 1 96 ? 11.019 11.891 -11.482 1.00 94.88 96 VAL A O 1
ATOM 739 N N . GLU A 1 97 ? 12.923 13.025 -11.159 1.00 90.94 97 GLU A N 1
ATOM 740 C CA . GLU A 1 97 ? 13.313 12.263 -9.967 1.00 90.94 97 GLU A CA 1
ATOM 741 C C . GLU A 1 97 ? 13.720 13.204 -8.824 1.00 90.94 97 GLU A C 1
ATOM 743 O O . GLU A 1 97 ? 14.839 13.717 -8.808 1.00 90.94 97 GLU A O 1
ATOM 748 N N . PRO A 1 98 ? 12.800 13.482 -7.882 1.00 92.12 98 PRO A N 1
ATOM 749 C CA . PRO A 1 98 ? 13.072 14.364 -6.756 1.00 92.12 98 PRO A CA 1
ATOM 750 C C . PRO A 1 98 ? 13.569 13.624 -5.504 1.00 92.12 98 PRO A C 1
ATOM 752 O O . PRO A 1 98 ? 13.885 14.285 -4.516 1.00 92.12 98 PRO A O 1
ATOM 755 N N . ILE A 1 99 ? 13.579 12.284 -5.500 1.00 91.44 99 ILE A N 1
ATOM 756 C CA . ILE A 1 99 ? 13.813 11.472 -4.295 1.00 91.44 99 ILE A CA 1
ATOM 757 C C . ILE A 1 99 ? 15.058 10.597 -4.443 1.00 91.44 99 ILE A C 1
ATOM 759 O O . ILE A 1 99 ? 15.912 10.598 -3.557 1.00 91.44 99 ILE A O 1
ATOM 763 N N . ASP A 1 100 ? 15.150 9.836 -5.532 1.00 90.00 100 ASP A N 1
ATOM 764 C CA . ASP A 1 100 ? 16.188 8.824 -5.717 1.00 90.00 100 ASP A CA 1
ATOM 765 C C . ASP A 1 100 ? 17.480 9.421 -6.315 1.00 90.00 100 ASP A C 1
ATOM 767 O O . ASP A 1 100 ? 17.429 10.343 -7.130 1.00 90.00 100 ASP A O 1
ATOM 771 N N . PRO A 1 101 ? 18.668 8.891 -5.961 1.00 92.62 101 PRO A N 1
ATOM 772 C CA . PRO A 1 101 ? 19.942 9.394 -6.486 1.00 92.62 101 PRO A CA 1
ATOM 773 C C . PRO A 1 101 ? 20.144 9.103 -7.979 1.00 92.62 101 PRO A C 1
ATOM 775 O O . PRO A 1 101 ? 20.950 9.763 -8.632 1.00 92.62 101 PRO A O 1
ATOM 778 N N . ILE A 1 102 ? 19.455 8.091 -8.511 1.00 94.50 102 ILE A N 1
ATOM 779 C CA . ILE A 1 102 ? 19.512 7.681 -9.914 1.00 94.50 102 ILE A CA 1
ATOM 780 C C . ILE A 1 102 ? 18.077 7.651 -10.430 1.00 94.50 102 ILE A C 1
ATOM 782 O O . ILE A 1 102 ? 17.244 6.913 -9.906 1.00 94.50 102 ILE A O 1
ATOM 786 N N . ALA A 1 103 ? 17.806 8.452 -11.457 1.00 96.19 103 ALA A N 1
ATOM 787 C CA . ALA A 1 103 ? 16.506 8.504 -12.107 1.00 96.19 103 ALA A CA 1
ATOM 788 C C . ALA A 1 103 ? 16.241 7.244 -12.946 1.00 96.19 103 ALA A C 1
ATOM 790 O O . ALA A 1 103 ? 17.167 6.643 -13.494 1.00 96.19 103 ALA A O 1
ATOM 791 N N . GLY A 1 104 ? 14.965 6.880 -13.088 1.00 95.81 104 GLY A N 1
ATOM 792 C CA . GLY A 1 104 ? 14.524 5.730 -13.873 1.00 95.81 104 GLY A CA 1
ATOM 793 C C . GLY A 1 104 ? 13.996 4.594 -13.001 1.00 95.81 104 GLY A C 1
ATOM 794 O O . GLY A 1 104 ? 13.475 4.810 -11.905 1.00 95.81 104 GLY A O 1
ATOM 795 N N . HIS A 1 105 ? 14.112 3.365 -13.497 1.00 96.25 105 HIS A N 1
ATOM 796 C CA . HIS A 1 105 ? 13.540 2.172 -12.876 1.00 96.25 105 HIS A CA 1
ATOM 797 C C . HIS A 1 105 ? 14.467 0.958 -12.987 1.00 96.25 105 HIS A C 1
ATOM 799 O O . HIS A 1 105 ? 15.453 0.957 -13.725 1.00 96.25 105 HIS A O 1
ATOM 805 N N . VAL A 1 106 ? 14.131 -0.092 -12.236 1.00 96.31 106 VAL A N 1
ATOM 806 C CA . VAL A 1 106 ? 14.825 -1.384 -12.291 1.00 96.31 106 VAL A CA 1
ATOM 807 C C . VAL A 1 106 ? 14.604 -2.024 -13.669 1.00 96.31 106 VAL A C 1
ATOM 809 O O . VAL A 1 106 ? 13.449 -2.189 -14.059 1.00 96.31 106 VAL A O 1
ATOM 812 N N . PRO A 1 107 ? 15.658 -2.433 -14.402 1.00 94.56 107 PRO A N 1
ATOM 813 C CA . PRO A 1 107 ? 15.502 -3.085 -15.700 1.00 94.56 107 PRO A CA 1
ATOM 814 C C . PRO A 1 107 ? 14.564 -4.302 -15.659 1.00 94.56 107 PRO A C 1
ATOM 816 O O . PRO A 1 107 ? 14.715 -5.195 -14.824 1.00 94.56 107 PRO A O 1
ATOM 819 N N . GLY A 1 108 ? 13.597 -4.333 -16.579 1.00 94.19 108 GLY A N 1
ATOM 820 C CA . GLY A 1 108 ? 12.559 -5.369 -16.658 1.00 94.19 108 GLY A CA 1
ATOM 821 C C . GLY A 1 108 ? 11.310 -5.102 -15.808 1.00 94.19 108 GLY A C 1
ATOM 822 O O . GLY A 1 108 ? 10.316 -5.807 -15.967 1.00 94.19 108 GLY A O 1
ATOM 823 N N . ALA A 1 109 ? 11.310 -4.073 -14.952 1.00 96.00 109 ALA A N 1
ATOM 824 C CA . ALA A 1 109 ? 10.104 -3.666 -14.236 1.00 96.00 109 ALA A CA 1
ATOM 825 C C . ALA A 1 109 ? 9.040 -3.093 -15.186 1.00 96.00 109 ALA A C 1
ATOM 827 O O . ALA A 1 109 ? 9.359 -2.425 -16.169 1.00 96.00 109 ALA A O 1
ATOM 828 N N . ARG A 1 110 ? 7.769 -3.305 -14.841 1.00 94.94 110 ARG A N 1
ATOM 829 C CA . ARG A 1 110 ? 6.594 -2.684 -15.472 1.00 94.94 110 ARG A CA 1
ATOM 830 C C . ARG A 1 110 ? 6.038 -1.615 -14.537 1.00 94.94 110 ARG A C 1
ATOM 832 O O . ARG A 1 110 ? 6.098 -1.766 -13.315 1.00 94.94 110 ARG A O 1
ATOM 839 N N . ASN A 1 111 ? 5.510 -0.526 -15.086 1.00 95.62 111 ASN A N 1
ATOM 840 C CA . ASN A 1 111 ? 4.957 0.558 -14.277 1.00 95.62 111 ASN A CA 1
ATOM 841 C C . ASN A 1 111 ? 3.450 0.392 -14.096 1.00 95.62 111 ASN A C 1
ATOM 843 O O . ASN A 1 111 ? 2.711 0.329 -15.073 1.00 95.62 111 ASN A O 1
ATOM 847 N N . LEU A 1 112 ? 3.001 0.386 -12.844 1.00 94.56 112 LEU A N 1
ATOM 848 C CA . LEU A 1 112 ? 1.588 0.434 -12.485 1.00 94.56 112 LEU A CA 1
ATOM 849 C C . LEU A 1 112 ? 1.421 1.438 -11.338 1.00 94.56 112 LEU A C 1
ATOM 851 O O . LEU A 1 112 ? 1.403 1.033 -10.172 1.00 94.56 112 LEU A O 1
ATOM 855 N N . PRO A 1 113 ? 1.369 2.753 -11.632 1.00 95.06 113 PRO A N 1
ATOM 856 C CA . PRO A 1 113 ? 1.297 3.778 -10.599 1.00 95.06 113 PRO A CA 1
ATOM 857 C C . PRO A 1 113 ? 0.122 3.524 -9.655 1.00 95.06 113 PRO A C 1
ATOM 859 O O . PRO A 1 113 ? -1.007 3.389 -10.108 1.00 95.06 113 PRO A O 1
ATOM 862 N N . PHE A 1 114 ? 0.342 3.523 -8.336 1.00 93.38 114 PHE A N 1
ATOM 863 C CA . PHE A 1 114 ? -0.722 3.156 -7.384 1.00 93.38 114 PHE A CA 1
ATOM 864 C C . PHE A 1 114 ? -1.998 4.005 -7.544 1.00 93.38 114 PHE A C 1
ATOM 866 O O . PHE A 1 114 ? -3.099 3.539 -7.254 1.00 93.38 114 PHE A O 1
ATOM 873 N N . ALA A 1 115 ? -1.849 5.255 -7.997 1.00 93.44 115 ALA A N 1
ATOM 874 C CA . ALA A 1 115 ? -2.949 6.184 -8.209 1.00 93.44 115 ALA A CA 1
ATOM 875 C C . ALA A 1 115 ? -3.947 5.688 -9.269 1.00 93.44 115 ALA A C 1
ATOM 877 O O . ALA A 1 115 ? -5.119 6.045 -9.194 1.00 93.44 115 ALA A O 1
ATOM 878 N N . THR A 1 116 ? -3.526 4.838 -10.214 1.00 93.62 116 THR A N 1
ATOM 879 C CA . THR A 1 116 ? -4.432 4.236 -11.207 1.00 93.62 116 THR A CA 1
ATOM 880 C C . THR A 1 116 ? -5.320 3.150 -10.608 1.00 93.62 116 THR A C 1
ATOM 882 O O . THR A 1 116 ? -6.292 2.755 -11.238 1.00 93.62 116 THR A O 1
ATOM 885 N N . SER A 1 117 ? -5.027 2.680 -9.393 1.00 93.50 117 SER A N 1
ATOM 886 C CA . SER A 1 117 ? -5.860 1.717 -8.661 1.00 93.50 117 SER A CA 1
ATOM 887 C C . SER A 1 117 ? -6.996 2.380 -7.876 1.00 93.50 117 SER A C 1
ATOM 889 O O . SER A 1 117 ? -7.750 1.688 -7.184 1.00 93.50 117 SER A O 1
ATOM 891 N N . LEU A 1 118 ? -7.111 3.709 -7.957 1.00 94.25 118 LEU A N 1
ATOM 892 C CA . LEU A 1 118 ? -8.077 4.514 -7.222 1.00 94.25 118 LEU A CA 1
ATOM 893 C C . LEU A 1 118 ? -9.041 5.238 -8.173 1.00 94.25 118 LEU A C 1
ATOM 895 O O . LEU A 1 118 ? -8.673 5.639 -9.275 1.00 94.25 118 LEU A O 1
ATOM 899 N N . ASP A 1 119 ? -10.282 5.436 -7.733 1.00 93.44 119 ASP A N 1
ATOM 900 C CA . ASP A 1 119 ? -11.234 6.319 -8.403 1.00 93.44 119 ASP A CA 1
ATOM 901 C C . ASP A 1 119 ? -10.977 7.804 -8.068 1.00 93.44 119 ASP A C 1
ATOM 903 O O . ASP A 1 119 ? -10.129 8.161 -7.244 1.00 93.44 119 ASP A O 1
ATOM 907 N N . SER A 1 120 ? -11.759 8.708 -8.667 1.00 91.38 120 SER A N 1
ATOM 908 C CA . SER A 1 120 ? -11.671 10.155 -8.404 1.00 91.38 120 SER A CA 1
ATOM 909 C C . SER A 1 120 ? -11.971 10.547 -6.947 1.00 91.38 120 SER A C 1
ATOM 911 O O . SER A 1 120 ? -11.705 11.674 -6.529 1.00 91.38 120 SER A O 1
ATOM 913 N N . ASN A 1 121 ? -12.538 9.633 -6.160 1.00 90.19 121 ASN A N 1
ATOM 914 C CA . ASN A 1 121 ? -12.839 9.792 -4.744 1.00 90.19 121 ASN A CA 1
ATOM 915 C C . ASN A 1 121 ? -11.816 9.075 -3.847 1.00 90.19 121 ASN A C 1
ATOM 917 O O . ASN A 1 121 ? -12.063 8.941 -2.647 1.00 90.19 121 ASN A O 1
ATOM 921 N N . ALA A 1 122 ? -10.653 8.697 -4.392 1.00 91.19 122 ALA A N 1
ATOM 922 C CA . ALA A 1 122 ? -9.588 7.971 -3.700 1.00 91.19 122 ALA A CA 1
ATOM 923 C C . ALA A 1 122 ? -10.049 6.631 -3.095 1.00 91.19 122 ALA A C 1
ATOM 925 O O . ALA A 1 122 ? -9.486 6.167 -2.104 1.00 91.19 122 ALA A O 1
ATOM 926 N N . ARG A 1 123 ? -11.086 6.015 -3.670 1.00 94.31 123 ARG A N 1
ATOM 927 C CA . ARG A 1 123 ? -11.531 4.667 -3.309 1.00 94.31 123 ARG A CA 1
ATOM 928 C C . ARG A 1 123 ? -10.913 3.635 -4.229 1.00 94.31 123 ARG A C 1
ATOM 930 O O . ARG A 1 123 ? -10.670 3.921 -5.398 1.00 94.31 123 ARG A O 1
ATOM 937 N N . PHE A 1 124 ? -10.699 2.430 -3.720 1.00 94.50 124 PHE A N 1
ATOM 938 C CA . PHE A 1 124 ? -10.166 1.336 -4.522 1.00 94.50 124 PHE A CA 1
ATOM 939 C C . PHE A 1 124 ? -11.131 0.966 -5.650 1.00 94.50 124 PHE A C 1
ATOM 941 O O . PHE A 1 124 ? -12.329 0.755 -5.435 1.00 94.50 124 PHE A O 1
ATOM 948 N N . LEU A 1 125 ? -10.591 0.843 -6.861 1.00 95.56 125 LEU A N 1
ATOM 949 C CA . LEU A 1 125 ? -11.335 0.295 -7.986 1.00 95.56 125 LEU A CA 1
ATOM 950 C C . LEU A 1 125 ? -11.757 -1.153 -7.701 1.00 95.56 125 LEU A C 1
ATOM 952 O O . LEU A 1 125 ? -11.099 -1.899 -6.972 1.00 95.56 125 LEU A O 1
ATOM 956 N N . LYS A 1 126 ? -12.870 -1.580 -8.304 1.00 93.94 126 LYS A N 1
ATOM 957 C CA . LYS A 1 126 ? -13.333 -2.966 -8.175 1.00 93.94 126 LYS A CA 1
ATOM 958 C C . LYS A 1 126 ? -12.349 -3.915 -8.871 1.00 93.94 126 LYS A C 1
ATOM 960 O O . LYS A 1 126 ? -11.773 -3.535 -9.890 1.00 93.94 126 LYS A O 1
ATOM 965 N N . PRO A 1 127 ? -12.251 -5.188 -8.443 1.00 91.00 127 PRO A N 1
ATOM 966 C CA . PRO A 1 127 ? -11.351 -6.160 -9.068 1.00 91.00 127 PRO A CA 1
ATOM 967 C C . PRO A 1 127 ? -11.492 -6.267 -10.592 1.00 91.00 127 PRO A C 1
ATOM 969 O O . PRO A 1 127 ? -10.496 -6.370 -11.292 1.00 91.00 127 PRO A O 1
ATOM 972 N N . ALA A 1 128 ? -12.713 -6.198 -11.133 1.00 90.12 128 ALA A N 1
ATOM 973 C CA . ALA A 1 128 ? -12.932 -6.246 -12.583 1.00 90.12 128 ALA A CA 1
ATOM 974 C C . ALA A 1 128 ? -12.310 -5.053 -13.334 1.00 90.12 128 ALA A C 1
ATOM 976 O O . ALA A 1 128 ? -11.896 -5.201 -14.476 1.00 90.12 128 ALA A O 1
ATOM 977 N N . GLN A 1 129 ? -12.242 -3.883 -12.696 1.00 89.69 129 GLN A N 1
ATOM 978 C CA . GLN A 1 129 ? -11.613 -2.695 -13.270 1.00 89.69 129 GLN A CA 1
ATOM 979 C C . GLN A 1 129 ? -10.088 -2.810 -13.191 1.00 89.69 129 GLN A C 1
ATOM 981 O O . GLN A 1 129 ? -9.419 -2.481 -14.158 1.00 89.69 129 GLN A O 1
ATOM 986 N N . LEU A 1 130 ? -9.555 -3.337 -12.082 1.00 86.94 130 LEU A N 1
ATOM 987 C CA . LEU A 1 130 ? -8.114 -3.543 -11.894 1.00 86.94 130 LEU A CA 1
ATOM 988 C C . LEU A 1 130 ? -7.526 -4.553 -12.890 1.00 86.94 130 LEU A C 1
ATOM 990 O O . LEU A 1 130 ? -6.514 -4.250 -13.506 1.00 86.94 130 LEU A O 1
ATOM 994 N N . HIS A 1 131 ? -8.185 -5.692 -13.132 1.00 79.81 131 HIS A N 1
ATOM 995 C CA . HIS A 1 131 ? -7.696 -6.668 -14.121 1.00 79.81 131 HIS A CA 1
ATOM 996 C C . HIS A 1 131 ? -7.569 -6.069 -15.528 1.00 79.81 131 HIS A C 1
ATOM 998 O O . HIS A 1 131 ? -6.643 -6.399 -16.257 1.00 79.81 131 HIS A O 1
ATOM 1004 N N . ALA A 1 132 ? -8.460 -5.143 -15.893 1.00 71.94 132 ALA A N 1
ATOM 1005 C CA . ALA A 1 132 ? -8.381 -4.463 -17.180 1.00 71.94 132 ALA A CA 1
ATOM 1006 C C . ALA A 1 132 ? -7.171 -3.513 -17.291 1.00 71.94 132 ALA A C 1
ATOM 1008 O O . ALA A 1 132 ? -6.825 -3.135 -18.404 1.00 71.94 132 ALA A O 1
ATOM 1009 N N . HIS A 1 133 ? -6.534 -3.118 -16.179 1.00 68.19 133 HIS A N 1
ATOM 1010 C CA . HIS A 1 133 ? -5.276 -2.362 -16.192 1.00 68.19 133 HIS A CA 1
ATOM 1011 C C . HIS A 1 133 ? -4.051 -3.271 -16.391 1.00 68.19 133 HIS A C 1
ATOM 1013 O O . HIS A 1 133 ? -3.104 -2.862 -17.060 1.00 68.19 133 HIS A O 1
ATOM 1019 N N . ASP A 1 134 ? -4.080 -4.498 -15.860 1.00 59.12 134 ASP A N 1
ATOM 1020 C CA . ASP A 1 134 ? -2.948 -5.439 -15.901 1.00 59.12 134 ASP A CA 1
ATOM 1021 C C . ASP A 1 134 ? -2.654 -5.967 -17.320 1.00 59.12 134 ASP A C 1
ATOM 1023 O O . ASP A 1 134 ? -1.505 -6.286 -17.645 1.00 59.12 134 ASP A O 1
ATOM 1027 N N . ASP A 1 135 ? -3.677 -5.990 -18.182 1.00 52.97 135 ASP A N 1
ATOM 1028 C CA . ASP A 1 135 ? -3.581 -6.394 -19.592 1.00 52.97 135 ASP A CA 1
ATOM 1029 C C . ASP A 1 135 ? -2.820 -5.377 -20.476 1.00 52.97 135 ASP A C 1
ATOM 1031 O O . ASP A 1 135 ? -2.459 -5.701 -21.608 1.00 52.97 135 ASP A O 1
ATOM 1035 N N . TYR A 1 136 ? -2.558 -4.159 -19.975 1.00 42.31 136 TYR A N 1
ATOM 1036 C CA . TYR A 1 136 ? -1.874 -3.076 -20.707 1.00 42.31 136 TYR A CA 1
ATOM 1037 C C . TYR A 1 136 ? -0.517 -2.656 -20.123 1.00 42.31 136 TYR A C 1
ATOM 1039 O O . TYR A 1 136 ? 0.137 -1.787 -20.707 1.00 42.31 136 TYR A O 1
ATOM 1047 N N . ALA A 1 137 ? -0.114 -3.207 -18.973 1.00 44.31 137 ALA A N 1
ATOM 1048 C CA . ALA A 1 137 ? 1.160 -2.861 -18.334 1.00 44.31 137 ALA A CA 1
ATOM 1049 C C . ALA A 1 137 ? 2.371 -3.482 -19.043 1.00 44.31 137 ALA A C 1
ATOM 1051 O O . ALA A 1 137 ? 2.192 -4.381 -19.892 1.00 44.31 137 ALA A O 1
#

Nearest PDB structures (foldseek):
  3hwi-assembly2_B  TM=8.881E-01  e=6.435E-09  Mycobacterium tuberculosis
  3aax-assembly2_B  TM=8.924E-01  e=8.430E-09  Mycobacterium tuberculosis
  1h4m-assembly1_X  TM=8.756E-01  e=1.447E-08  Azotobacter vinelandii
  3p3a-assembly1_B  TM=8.934E-01  e=7.825E-08  Mycolicibacterium thermoresistibile
  3aay-assembly1_A  TM=8.492E-01  e=7.825E-08  Mycobacterium tuberculosis

Secondary structure (DSSP, 8-state):
-EE--SSSSHHHHHHHHHHHHTT----EE-TTHHHHHHHTT-----SPPPPPPPP-------GGG---HHHHHHHTT-TT---EE-S-HHHHTTS--SS-SS-S--TT-EE--GGGGB-TTSPBPPHHHHHHHHTT-

Radius of gyration: 18.23 Å; Cα contacts (8 Å, |Δi|>4): 168; chains: 1; bounding box: 41×31×49 Å

pLDDT: mean 93.21, std 8.63, range [42.31, 98.38]